Protein AF-A0AAI9GJV5-F1 (afdb_monomer_lite)

Secondary structure (DSSP, 8-state):
-PPPPHHHHHHHHHHHHHHHHHHHHHHHHHHHHHHTT-TTHHHHHHHHHHHHHHHHHHHHHHHHHHHHHHHHHHHS--

Sequence (78 aa):
MRELNSSELNEVSGAGFIADAGTALGRGIGAIIEAAGGKGGMEAGTSLGTGIGQVVEAGLGVLSSIVGGLFGSIFGRK

Foldseek 3Di:
DDDDDVVVVVLVVCLVVQLVVLLVQLQVQLVVCVVVVNPCSNVRSNVRSNVVSNVVSVVSVVVCCVCCVVCCVVVVPD

Radius of gyration: 17.86 Å; chains: 1; bounding box: 49×19×47 Å

Organism: Pluralibacter gergoviae (NCBI:txid61647)

pLDDT: mean 72.64, std 12.34, range [45.0, 85.81]

Structure (mmCIF, N/CA/C/O backbone):
data_AF-A0AAI9GJV5-F1
#
_entry.id   AF-A0AAI9GJV5-F1
#
loop_
_atom_site.group_PDB
_atom_site.id
_atom_site.type_symbol
_atom_site.label_atom_id
_atom_site.label_alt_id
_atom_site.label_comp_id
_atom_site.label_asym_id
_atom_site.label_entity_id
_atom_site.label_seq_id
_atom_site.pdbx_PDB_ins_code
_atom_site.Cartn_x
_atom_site.Cartn_y
_atom_site.Cartn_z
_atom_site.occupancy
_atom_site.B_iso_or_equiv
_atom_site.auth_seq_id
_atom_site.auth_comp_id
_atom_site.auth_asym_id
_atom_site.auth_atom_id
_atom_site.pdbx_PDB_model_num
ATOM 1 N N . MET A 1 1 ? -15.052 -6.170 29.326 1.00 45.00 1 MET A N 1
ATOM 2 C CA . MET A 1 1 ? -14.823 -5.949 27.883 1.00 45.00 1 MET A CA 1
ATOM 3 C C . MET A 1 1 ? -16.173 -6.113 27.211 1.00 45.00 1 MET A C 1
ATOM 5 O O . MET A 1 1 ? -16.826 -7.105 27.498 1.00 45.00 1 MET A O 1
ATOM 9 N N . ARG A 1 2 ? -16.658 -5.116 26.463 1.00 48.94 2 ARG A N 1
ATOM 10 C CA . ARG A 1 2 ? -17.916 -5.259 25.714 1.00 48.94 2 ARG A CA 1
ATOM 11 C C . ARG A 1 2 ? -17.606 -6.120 24.492 1.00 48.94 2 ARG A C 1
ATOM 13 O O . ARG A 1 2 ? -16.661 -5.806 23.778 1.00 48.94 2 ARG A O 1
ATOM 20 N N . GLU A 1 3 ? -18.330 -7.217 24.318 1.00 46.34 3 GLU A N 1
ATOM 21 C CA . GLU A 1 3 ? -18.214 -8.054 23.126 1.00 46.34 3 GLU A CA 1
ATOM 22 C C . GLU A 1 3 ? -18.675 -7.229 21.920 1.00 46.34 3 GLU A C 1
ATOM 24 O O . GLU A 1 3 ? -19.804 -6.740 21.890 1.00 46.34 3 GLU A O 1
ATOM 29 N N . LEU A 1 4 ? -17.758 -7.000 20.980 1.00 51.59 4 LEU A N 1
ATOM 30 C CA . LEU A 1 4 ? -18.038 -6.325 19.716 1.00 51.59 4 LEU A CA 1
ATOM 31 C C . LEU A 1 4 ? -18.931 -7.244 18.876 1.00 51.59 4 LEU A C 1
ATOM 33 O O . LEU A 1 4 ? -18.639 -8.434 18.729 1.00 51.59 4 LEU A O 1
ATOM 37 N N . ASN A 1 5 ? -20.022 -6.708 18.330 1.00 60.84 5 ASN A N 1
ATOM 38 C CA . ASN A 1 5 ? -20.875 -7.456 17.407 1.00 60.84 5 ASN A CA 1
ATOM 39 C C . ASN A 1 5 ? -20.050 -7.771 16.142 1.00 60.84 5 ASN A C 1
ATOM 41 O O . ASN A 1 5 ? -19.206 -6.965 15.753 1.00 60.84 5 ASN A O 1
ATOM 45 N N . SER A 1 6 ? -20.249 -8.925 15.497 1.00 55.34 6 SER A N 1
ATOM 46 C CA . SER A 1 6 ? -19.426 -9.393 14.365 1.00 55.34 6 SER A CA 1
ATOM 47 C C . SER A 1 6 ? -19.235 -8.351 13.252 1.00 55.34 6 SER A C 1
ATOM 49 O O . SER A 1 6 ? -18.220 -8.382 12.564 1.00 55.34 6 SER A O 1
ATOM 51 N N . SER A 1 7 ? -20.164 -7.403 13.107 1.00 54.38 7 SER A N 1
ATOM 52 C CA . SER A 1 7 ? -20.044 -6.258 12.198 1.00 54.38 7 SER A CA 1
ATOM 53 C C . SER A 1 7 ? -18.924 -5.278 12.572 1.00 54.38 7 SER A C 1
ATOM 55 O O . SER A 1 7 ? -18.158 -4.890 11.697 1.00 54.38 7 SER A O 1
ATOM 57 N N . GLU A 1 8 ? -18.778 -4.920 13.853 1.00 51.12 8 GLU A N 1
ATOM 58 C CA . GLU A 1 8 ? -17.726 -4.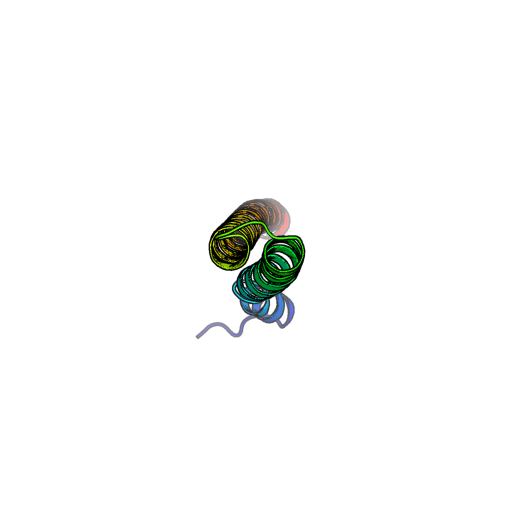002 14.324 1.00 51.12 8 GLU A CA 1
ATOM 59 C C . GLU A 1 8 ? -16.341 -4.660 14.226 1.00 51.12 8 GLU A C 1
ATOM 61 O O . GLU A 1 8 ? -15.361 -4.013 13.872 1.00 51.12 8 GLU A O 1
ATOM 66 N N . LEU A 1 9 ? -16.252 -5.976 14.462 1.00 55.53 9 LEU A N 1
ATOM 67 C CA . LEU A 1 9 ? -15.008 -6.727 14.254 1.00 55.53 9 LEU A CA 1
ATOM 68 C C . LEU A 1 9 ? -14.596 -6.783 12.781 1.00 55.53 9 LEU A C 1
ATOM 70 O O . LEU A 1 9 ? -13.408 -6.706 12.483 1.00 55.53 9 LEU A O 1
ATOM 74 N N . ASN A 1 10 ? -15.553 -6.906 11.860 1.00 53.62 10 ASN A N 1
ATOM 75 C CA . ASN A 1 10 ? -15.260 -6.971 10.428 1.00 53.62 10 ASN A CA 1
ATOM 76 C C . ASN A 1 10 ? -14.822 -5.605 9.872 1.00 53.62 10 ASN A C 1
ATOM 78 O O . ASN A 1 10 ? -13.973 -5.525 8.989 1.00 53.62 10 ASN A O 1
ATOM 82 N N . GLU A 1 11 ? -15.363 -4.525 10.434 1.00 55.41 11 GLU A N 1
ATOM 83 C CA . GLU A 1 11 ? -14.976 -3.153 10.111 1.00 55.41 11 GLU A CA 1
ATOM 84 C C . GLU A 1 11 ? -13.564 -2.819 10.620 1.00 55.41 11 GLU A C 1
ATOM 86 O O . GLU A 1 11 ? -12.747 -2.276 9.876 1.00 55.41 11 GLU A O 1
ATOM 91 N N . VAL A 1 12 ? -13.223 -3.248 11.841 1.00 53.44 12 VAL A N 1
ATOM 92 C CA . VAL A 1 12 ? -11.868 -3.100 12.402 1.00 53.44 12 VAL A CA 1
ATOM 93 C C . VAL A 1 12 ? -10.865 -4.045 11.723 1.00 53.44 12 VAL A C 1
ATOM 95 O O . VAL A 1 12 ? -9.707 -3.679 11.543 1.00 53.44 12 VAL A O 1
ATOM 98 N N . SER A 1 13 ? -11.295 -5.226 11.265 1.00 58.12 13 SER A N 1
ATOM 99 C CA . SER A 1 13 ? -10.452 -6.149 10.487 1.00 58.12 13 SER A CA 1
ATOM 100 C C . SER A 1 13 ? -10.097 -5.615 9.090 1.00 58.12 13 SER A C 1
ATOM 102 O O . SER A 1 13 ? -9.140 -6.101 8.486 1.00 58.12 13 SER A O 1
ATOM 104 N N . GLY A 1 14 ? -10.849 -4.645 8.559 1.00 57.91 14 GLY A N 1
ATOM 105 C CA . GLY A 1 14 ? -10.597 -4.034 7.250 1.00 57.91 14 GLY A CA 1
ATOM 106 C C . GLY A 1 14 ? -9.664 -2.817 7.285 1.00 57.91 14 GLY A C 1
ATOM 107 O O . GLY A 1 14 ? -9.082 -2.478 6.251 1.00 57.91 14 GLY A O 1
ATOM 108 N N . ALA A 1 15 ? -9.482 -2.193 8.455 1.00 59.34 15 ALA A N 1
ATOM 109 C CA . ALA A 1 15 ? -8.672 -0.988 8.678 1.00 59.34 15 ALA A CA 1
ATOM 110 C C . ALA A 1 15 ? -7.160 -1.288 8.765 1.00 59.34 15 ALA A C 1
ATOM 112 O O . ALA A 1 15 ? -6.478 -1.010 9.736 1.00 59.34 15 ALA A O 1
ATOM 113 N N . GLY A 1 16 ? -6.661 -1.980 7.763 1.00 64.19 16 GLY A N 1
ATOM 114 C CA . GLY A 1 16 ? -5.284 -2.451 7.611 1.00 64.19 16 GLY A CA 1
ATOM 115 C C . GLY A 1 16 ? -5.242 -3.319 6.362 1.00 64.19 16 GLY A C 1
ATOM 116 O O . GLY A 1 16 ? -4.385 -3.161 5.502 1.00 64.19 16 GLY A O 1
ATOM 117 N N . PHE A 1 1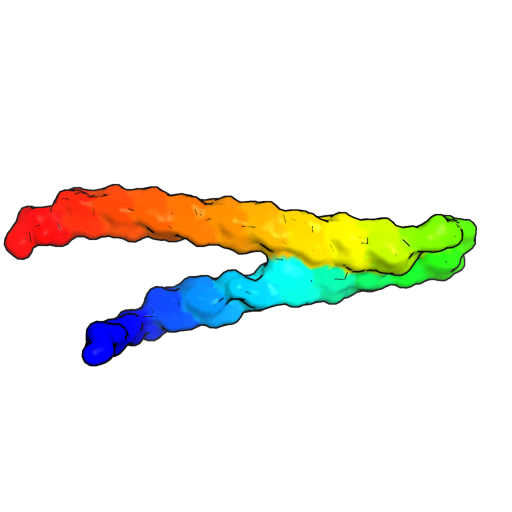7 ? -6.346 -4.058 6.193 1.00 73.69 17 PHE A N 1
ATOM 118 C CA . PHE A 1 17 ? -6.945 -4.515 4.944 1.00 73.69 17 PHE A CA 1
ATOM 119 C C . PHE A 1 17 ? -6.565 -3.671 3.720 1.00 73.69 17 PHE A C 1
ATOM 121 O O . PHE A 1 17 ? -5.890 -4.082 2.774 1.00 73.69 17 PHE A O 1
ATOM 128 N N . ILE A 1 18 ? -7.100 -2.452 3.752 1.00 77.94 18 ILE A N 1
ATOM 129 C CA . ILE A 1 18 ? -7.122 -1.526 2.623 1.00 77.94 18 ILE A CA 1
ATOM 130 C C . ILE A 1 18 ? -5.763 -0.852 2.432 1.00 77.94 18 ILE A C 1
ATOM 132 O O . ILE A 1 18 ? -5.319 -0.732 1.289 1.00 77.94 18 ILE A O 1
ATOM 136 N N . ALA A 1 19 ? -5.074 -0.460 3.508 1.00 79.00 19 ALA A N 1
ATOM 137 C CA . ALA A 1 19 ? -3.701 0.033 3.426 1.00 79.00 19 ALA A CA 1
ATOM 138 C C . ALA A 1 19 ? -2.736 -0.997 2.814 1.00 79.00 19 ALA A C 1
ATOM 140 O O . ALA A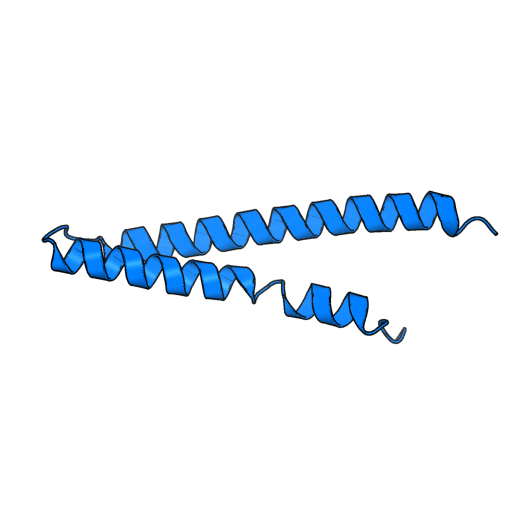 1 19 ? -1.946 -0.654 1.925 1.00 79.00 19 ALA A O 1
ATOM 141 N N . ASP A 1 20 ? -2.835 -2.262 3.220 1.00 81.88 20 ASP A N 1
ATOM 142 C CA . ASP A 1 20 ? -2.000 -3.342 2.693 1.00 81.88 20 ASP A CA 1
ATOM 143 C C . ASP A 1 20 ? -2.347 -3.661 1.236 1.00 81.88 20 ASP A C 1
ATOM 145 O O . ASP A 1 20 ? -1.452 -3.777 0.393 1.00 81.88 20 ASP A O 1
ATOM 149 N N . ALA A 1 21 ? -3.640 -3.720 0.901 1.00 79.81 21 ALA A N 1
ATOM 150 C CA . ALA A 1 21 ? -4.100 -3.904 -0.474 1.00 79.81 21 ALA A CA 1
ATOM 151 C C . ALA A 1 21 ? -3.657 -2.748 -1.389 1.00 79.81 21 ALA A C 1
ATOM 153 O O . ALA A 1 21 ? -3.187 -2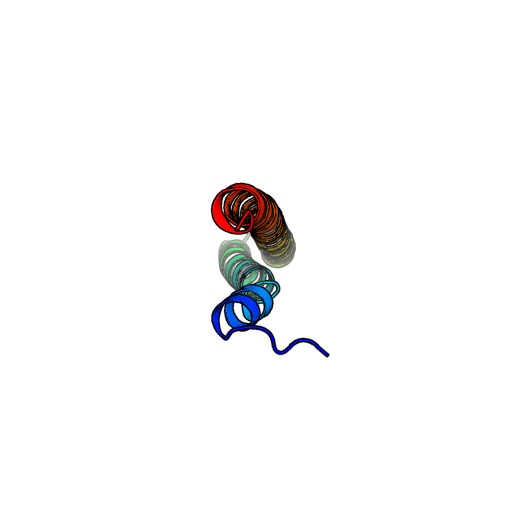.983 -2.504 1.00 79.81 21 ALA A O 1
ATOM 154 N N . GLY A 1 22 ? -3.747 -1.505 -0.910 1.00 82.50 22 GLY A N 1
ATOM 155 C CA . GLY A 1 22 ? -3.273 -0.312 -1.610 1.00 82.50 22 GLY A CA 1
ATOM 156 C C . GLY A 1 22 ? -1.763 -0.341 -1.832 1.00 82.50 22 GLY A C 1
ATOM 157 O O . GLY A 1 22 ? -1.296 -0.080 -2.939 1.00 82.50 22 GLY A O 1
ATOM 158 N N . THR A 1 23 ? -0.995 -0.749 -0.823 1.00 84.69 23 THR A N 1
ATOM 159 C CA . THR A 1 23 ? 0.465 -0.906 -0.917 1.00 84.69 23 THR A CA 1
ATOM 160 C C . THR A 1 23 ? 0.853 -2.006 -1.909 1.00 84.69 23 THR A C 1
ATOM 162 O O . THR A 1 23 ? 1.758 -1.813 -2.723 1.00 84.69 23 THR A O 1
ATOM 165 N N . ALA A 1 24 ? 0.157 -3.146 -1.896 1.00 84.44 24 ALA A N 1
ATOM 166 C CA . ALA A 1 24 ? 0.377 -4.238 -2.843 1.00 84.44 24 ALA A CA 1
ATOM 167 C C . ALA A 1 24 ? 0.044 -3.825 -4.288 1.00 84.44 24 ALA A C 1
ATOM 169 O O . ALA A 1 24 ? 0.826 -4.092 -5.205 1.00 84.44 24 ALA A O 1
ATOM 170 N N . LEU A 1 25 ? -1.071 -3.115 -4.487 1.00 84.88 25 LEU A N 1
ATOM 171 C CA . LEU A 1 25 ? -1.451 -2.538 -5.777 1.00 84.88 25 LEU A CA 1
ATOM 172 C C . LEU A 1 25 ? -0.406 -1.524 -6.263 1.00 84.88 25 LEU A C 1
ATOM 174 O O . LEU A 1 25 ? 0.049 -1.594 -7.404 1.00 84.88 25 LEU A O 1
ATOM 178 N N . GLY A 1 26 ? 0.012 -0.614 -5.384 1.00 84.50 26 GLY A N 1
ATOM 179 C CA . GLY A 1 26 ? 1.029 0.393 -5.660 1.00 84.50 26 GLY A CA 1
ATOM 180 C C . GLY A 1 26 ? 2.379 -0.211 -6.039 1.00 84.50 26 GLY A C 1
ATOM 181 O O . GLY A 1 26 ? 3.001 0.225 -7.008 1.00 84.50 26 GLY A O 1
ATOM 182 N N . ARG A 1 27 ? 2.798 -1.280 -5.351 1.00 85.81 27 ARG A N 1
ATOM 183 C CA . ARG A 1 27 ? 3.972 -2.081 -5.731 1.00 85.81 27 ARG A CA 1
ATOM 184 C C . ARG A 1 27 ? 3.835 -2.690 -7.119 1.00 85.81 27 ARG A C 1
ATOM 186 O O . ARG A 1 27 ? 4.785 -2.626 -7.892 1.00 85.81 27 ARG A O 1
ATOM 193 N N . GLY A 1 28 ? 2.675 -3.258 -7.444 1.00 85.00 28 GLY A N 1
ATOM 194 C CA . GLY A 1 28 ? 2.412 -3.836 -8.764 1.00 85.00 28 GLY A CA 1
ATOM 195 C C . GLY A 1 28 ? 2.512 -2.798 -9.883 1.00 85.00 28 GLY A C 1
ATOM 196 O O . GLY A 1 28 ? 3.212 -3.017 -10.870 1.00 85.00 28 GLY A O 1
ATOM 197 N N . ILE A 1 29 ? 1.881 -1.635 -9.699 1.00 84.94 29 ILE A N 1
ATOM 198 C CA . ILE A 1 29 ? 1.960 -0.513 -10.648 1.00 84.94 29 ILE A CA 1
ATOM 199 C C . ILE A 1 29 ? 3.406 -0.022 -10.771 1.00 84.94 29 ILE A C 1
ATOM 201 O O . ILE A 1 29 ? 3.913 0.170 -11.875 1.00 84.94 29 ILE A O 1
ATOM 205 N N . GLY A 1 30 ? 4.096 0.132 -9.644 1.00 83.25 30 GLY A N 1
ATOM 206 C CA . GLY A 1 30 ? 5.476 0.588 -9.618 1.00 83.25 30 GLY A CA 1
ATOM 207 C C . GLY A 1 30 ? 6.459 -0.370 -10.294 1.00 83.25 30 GLY A C 1
ATOM 208 O O . GLY A 1 30 ? 7.353 0.075 -11.012 1.00 83.25 30 GLY A O 1
ATOM 209 N N . ALA A 1 31 ? 6.250 -1.680 -10.145 1.00 85.38 31 ALA A N 1
ATOM 210 C CA . ALA A 1 31 ? 7.027 -2.706 -10.835 1.00 85.38 31 ALA A CA 1
ATOM 211 C C . ALA A 1 31 ? 6.829 -2.656 -12.360 1.00 85.38 31 ALA A C 1
ATOM 213 O O . ALA A 1 31 ? 7.789 -2.837 -13.106 1.00 85.38 31 ALA A O 1
ATOM 214 N N . ILE A 1 32 ? 5.614 -2.357 -12.838 1.00 84.38 32 ILE A N 1
ATOM 215 C CA . ILE A 1 32 ? 5.346 -2.159 -14.273 1.00 84.38 32 ILE A CA 1
ATOM 216 C C . ILE A 1 32 ? 6.074 -0.914 -14.793 1.00 84.38 32 ILE A C 1
ATOM 218 O O . ILE A 1 32 ? 6.659 -0.954 -15.872 1.00 84.38 32 ILE A O 1
ATOM 222 N N . ILE A 1 33 ? 6.075 0.182 -14.028 1.00 82.88 33 ILE A N 1
ATOM 223 C CA . ILE A 1 33 ? 6.764 1.425 -14.407 1.00 82.88 33 ILE A CA 1
ATOM 224 C C . ILE A 1 33 ? 8.282 1.210 -14.484 1.00 82.88 33 ILE A C 1
ATOM 226 O O . ILE A 1 33 ? 8.912 1.669 -15.438 1.00 82.88 33 ILE A O 1
ATOM 230 N N . GLU A 1 34 ? 8.867 0.469 -13.541 1.00 84.81 34 GLU A N 1
ATOM 231 C CA . GLU A 1 34 ? 10.283 0.089 -13.611 1.00 84.81 34 GLU A CA 1
ATOM 232 C C . GLU A 1 34 ? 10.586 -0.838 -14.786 1.00 84.81 34 GLU A C 1
ATOM 234 O O . GLU A 1 34 ? 11.567 -0.615 -15.498 1.00 84.81 34 GLU A O 1
ATOM 239 N N . ALA A 1 35 ? 9.721 -1.820 -15.052 1.00 80.81 35 ALA A N 1
ATOM 240 C CA . ALA A 1 35 ? 9.845 -2.690 -16.220 1.00 80.81 35 ALA A CA 1
ATOM 241 C C . ALA A 1 35 ? 9.727 -1.915 -17.548 1.00 80.81 35 ALA A C 1
ATOM 243 O O . ALA A 1 35 ? 10.348 -2.294 -18.539 1.00 80.81 35 ALA A O 1
ATOM 244 N N . ALA A 1 36 ? 8.985 -0.803 -17.563 1.00 81.75 36 ALA A N 1
ATOM 245 C CA . ALA A 1 36 ? 8.871 0.113 -18.697 1.00 81.75 36 ALA A CA 1
ATOM 246 C C . ALA A 1 36 ? 10.047 1.109 -18.818 1.00 81.75 36 ALA A C 1
ATOM 248 O O . ALA A 1 36 ? 10.053 1.944 -19.723 1.00 81.75 36 ALA A O 1
ATOM 249 N N . GLY A 1 37 ? 11.050 1.035 -17.933 1.00 80.31 37 GLY A N 1
ATOM 250 C CA . GLY A 1 37 ? 12.249 1.881 -17.957 1.00 80.31 37 GLY A CA 1
ATOM 251 C C . GLY A 1 37 ? 12.172 3.145 -17.090 1.00 80.31 37 GLY A C 1
ATOM 252 O O . GLY A 1 37 ? 13.114 3.941 -17.084 1.00 80.31 37 GLY A O 1
ATOM 253 N N . GLY A 1 38 ? 11.089 3.338 -16.333 1.00 78.44 38 GLY A N 1
ATOM 254 C CA . GLY A 1 38 ? 10.951 4.426 -15.367 1.00 78.44 38 GLY A CA 1
ATOM 255 C C . GLY A 1 38 ? 11.694 4.121 -14.066 1.00 78.44 38 GLY A C 1
ATOM 256 O O . GLY A 1 38 ? 11.241 3.313 -13.260 1.00 78.44 38 GLY A O 1
ATOM 257 N N . LYS A 1 39 ? 12.835 4.777 -13.826 1.00 82.50 39 LYS A N 1
ATOM 258 C CA . LYS A 1 39 ? 13.593 4.622 -12.571 1.00 82.50 39 LYS A CA 1
ATOM 259 C C . LYS A 1 39 ? 12.800 5.156 -11.374 1.00 82.50 39 LYS A C 1
ATOM 261 O O . LYS A 1 39 ? 12.270 6.261 -11.439 1.00 82.50 39 LYS A O 1
ATOM 266 N N . GLY A 1 40 ? 12.767 4.389 -10.283 1.00 83.06 40 GLY A N 1
ATOM 267 C CA . GLY A 1 40 ? 12.052 4.756 -9.055 1.00 83.06 40 GLY A CA 1
ATOM 268 C C . GLY A 1 40 ? 10.545 4.496 -9.109 1.00 83.06 40 GLY A C 1
ATOM 269 O O . GLY A 1 40 ? 9.821 4.909 -8.205 1.00 83.06 40 GLY A O 1
ATOM 270 N N . GLY A 1 41 ? 10.058 3.809 -10.150 1.00 80.69 41 GLY A N 1
ATOM 271 C CA . GLY A 1 41 ? 8.653 3.438 -10.285 1.00 80.69 41 GLY A CA 1
ATOM 272 C C . GLY A 1 41 ? 8.153 2.600 -9.112 1.00 80.69 41 GLY A C 1
ATOM 273 O O . GLY A 1 41 ? 7.051 2.851 -8.629 1.00 80.69 41 GLY A O 1
ATOM 274 N N . MET A 1 42 ? 8.958 1.666 -8.595 1.00 83.12 42 MET A N 1
ATOM 275 C CA . MET A 1 42 ? 8.551 0.801 -7.486 1.00 83.12 42 MET A CA 1
ATOM 276 C C . MET A 1 42 ? 8.401 1.585 -6.180 1.00 83.12 42 MET A C 1
ATOM 278 O O . MET A 1 42 ? 7.421 1.401 -5.459 1.00 83.12 42 MET A O 1
ATOM 282 N N . GLU A 1 43 ? 9.329 2.498 -5.899 1.00 84.25 43 GLU A N 1
ATOM 283 C CA . GLU A 1 43 ? 9.309 3.355 -4.709 1.00 84.25 43 GLU A CA 1
ATOM 284 C C . GLU A 1 43 ? 8.144 4.351 -4.759 1.00 84.25 43 GLU A C 1
ATOM 286 O O . GLU A 1 43 ? 7.354 4.443 -3.815 1.00 84.25 43 GLU A O 1
ATOM 291 N N . ALA A 1 44 ? 7.974 5.023 -5.903 1.00 81.19 44 ALA A N 1
ATOM 292 C CA . ALA A 1 44 ? 6.867 5.941 -6.138 1.00 81.19 44 ALA A CA 1
ATOM 293 C C . ALA A 1 44 ? 5.517 5.217 -6.069 1.00 81.19 44 ALA A C 1
ATOM 295 O O . ALA A 1 44 ? 4.616 5.673 -5.375 1.00 81.19 44 ALA A O 1
ATOM 296 N N . GLY A 1 45 ? 5.389 4.064 -6.728 1.00 84.31 45 GLY A N 1
ATOM 297 C CA . GLY A 1 45 ? 4.173 3.255 -6.725 1.00 84.31 45 GLY A CA 1
ATOM 298 C C . GLY A 1 45 ? 3.818 2.737 -5.335 1.00 84.31 45 GLY A C 1
ATOM 299 O O . GLY A 1 45 ? 2.663 2.831 -4.932 1.00 84.31 45 GLY A O 1
ATOM 300 N N . THR A 1 46 ? 4.802 2.265 -4.564 1.00 85.25 46 THR A N 1
ATOM 301 C CA . THR A 1 46 ? 4.593 1.825 -3.174 1.00 85.25 46 THR A CA 1
ATOM 302 C C . THR A 1 46 ? 4.101 2.983 -2.309 1.00 85.25 46 THR A C 1
ATOM 304 O O . THR A 1 46 ? 3.069 2.852 -1.661 1.00 85.25 46 THR A O 1
ATOM 307 N N . SER A 1 47 ? 4.782 4.134 -2.353 1.00 83.56 47 SER A N 1
ATOM 308 C CA . SER A 1 47 ? 4.402 5.331 -1.588 1.00 83.56 47 SER A CA 1
ATOM 309 C C . SER A 1 47 ? 2.991 5.820 -1.941 1.00 83.56 47 SER A C 1
ATOM 311 O O . SER A 1 47 ? 2.185 6.122 -1.061 1.00 83.56 47 SER A O 1
ATOM 313 N N . LEU A 1 48 ? 2.653 5.815 -3.233 1.00 84.38 48 LEU A N 1
ATOM 314 C CA . LEU A 1 48 ? 1.343 6.220 -3.741 1.00 84.38 48 LEU A CA 1
ATOM 315 C C . LEU A 1 48 ? 0.248 5.228 -3.311 1.00 84.38 48 LEU A C 1
ATOM 317 O O . LEU A 1 48 ? -0.809 5.640 -2.838 1.00 84.38 48 LEU A O 1
ATOM 321 N N . GLY A 1 49 ? 0.519 3.925 -3.398 1.00 83.44 49 GLY A N 1
ATOM 322 C CA . GLY A 1 49 ? -0.383 2.867 -2.946 1.00 83.44 49 GLY A CA 1
ATOM 323 C C . GLY A 1 49 ? -0.653 2.897 -1.441 1.00 83.44 49 GLY A C 1
ATOM 324 O O . GLY A 1 49 ? -1.808 2.809 -1.023 1.00 83.44 49 GLY A O 1
ATOM 325 N N . THR A 1 50 ? 0.391 3.088 -0.631 1.00 85.62 50 THR A N 1
ATOM 326 C CA . THR A 1 50 ? 0.262 3.259 0.822 1.00 85.62 50 THR A CA 1
ATOM 327 C C . THR A 1 50 ? -0.530 4.521 1.155 1.00 85.62 50 THR A C 1
ATOM 329 O O . THR A 1 50 ? -1.456 4.461 1.960 1.00 85.62 50 THR A O 1
ATOM 332 N N . GLY A 1 51 ? -0.235 5.645 0.494 1.00 82.88 51 GLY A N 1
ATOM 333 C CA . GLY A 1 51 ? -0.953 6.902 0.703 1.00 82.88 51 GLY A CA 1
ATOM 334 C C . GLY A 1 51 ? -2.442 6.803 0.360 1.00 82.88 51 GLY A C 1
ATOM 335 O O . GLY A 1 51 ? -3.282 7.221 1.154 1.00 82.88 51 GLY A O 1
ATOM 336 N N . ILE A 1 52 ? -2.792 6.197 -0.783 1.00 81.44 52 ILE A N 1
ATOM 337 C CA . ILE A 1 52 ? -4.196 5.955 -1.156 1.00 81.44 52 ILE A CA 1
ATOM 338 C C . ILE A 1 52 ? -4.873 5.054 -0.126 1.00 81.44 52 ILE A C 1
ATOM 340 O O . ILE A 1 52 ? -5.970 5.372 0.331 1.00 81.44 52 ILE A O 1
ATOM 344 N N . GLY A 1 53 ? -4.223 3.955 0.256 1.00 80.38 53 GLY A N 1
ATOM 345 C CA . GLY A 1 53 ? -4.762 3.022 1.237 1.00 80.38 53 GLY A CA 1
ATOM 346 C C . GLY A 1 53 ? -5.074 3.703 2.572 1.00 80.38 53 GLY A C 1
ATOM 347 O O . GLY A 1 53 ? -6.194 3.596 3.061 1.00 80.38 53 GLY A O 1
ATOM 348 N N . GLN A 1 54 ? -4.141 4.507 3.088 1.00 83.25 54 GLN A N 1
ATOM 349 C CA . GLN A 1 54 ? -4.324 5.283 4.319 1.00 83.25 54 GLN A CA 1
ATOM 350 C C . GLN A 1 54 ? -5.444 6.327 4.218 1.00 83.25 54 GLN A C 1
ATOM 352 O O . GLN A 1 54 ? -6.208 6.498 5.166 1.00 83.25 54 GLN A O 1
ATOM 357 N N . VAL A 1 55 ? -5.572 7.027 3.084 1.00 80.88 55 VAL A N 1
ATOM 358 C CA . VAL A 1 55 ? -6.633 8.033 2.884 1.00 80.88 55 VAL A CA 1
ATOM 359 C C . VAL A 1 55 ? -8.010 7.381 2.821 1.00 80.88 55 VAL A C 1
ATOM 361 O O . VAL A 1 55 ? -8.952 7.881 3.436 1.00 80.88 55 VAL A O 1
ATOM 364 N N . VAL A 1 56 ? -8.140 6.270 2.095 1.00 80.75 56 VAL A N 1
ATOM 365 C CA . VAL A 1 56 ? -9.404 5.526 2.010 1.00 80.75 56 VAL A CA 1
ATOM 366 C C . VAL A 1 56 ? -9.784 4.982 3.383 1.00 80.75 56 VAL A C 1
ATOM 368 O O . VAL A 1 56 ? -10.934 5.100 3.794 1.00 80.75 56 VAL A O 1
ATOM 371 N N . GLU A 1 57 ? -8.817 4.453 4.121 1.00 78.88 57 GLU A N 1
ATOM 372 C CA . GLU A 1 57 ? -9.024 3.913 5.459 1.00 78.88 57 GLU A CA 1
ATOM 373 C C . GLU A 1 57 ? -9.428 4.990 6.476 1.00 78.88 57 GLU A C 1
ATOM 375 O O . GLU A 1 57 ? -10.417 4.827 7.192 1.00 78.88 57 GLU A O 1
ATOM 380 N N . ALA A 1 58 ? -8.752 6.141 6.470 1.00 79.62 58 ALA A N 1
ATOM 381 C CA . ALA A 1 58 ? -9.139 7.294 7.280 1.00 79.62 58 ALA A CA 1
ATOM 382 C C . ALA A 1 58 ? -10.537 7.811 6.900 1.00 79.62 58 ALA A C 1
ATOM 384 O O . ALA A 1 58 ? -11.341 8.135 7.776 1.00 79.62 58 ALA A O 1
ATOM 385 N N . GLY A 1 59 ? -10.854 7.849 5.602 1.00 78.12 59 GLY A N 1
ATOM 386 C CA . GLY A 1 59 ? -12.165 8.245 5.095 1.00 78.12 59 GLY A CA 1
ATOM 387 C C . GLY A 1 59 ? -13.278 7.316 5.573 1.00 78.12 59 GLY A C 1
ATOM 388 O O . GLY A 1 59 ? -14.302 7.794 6.056 1.00 78.12 59 GLY A O 1
ATOM 389 N N . LEU A 1 60 ? -13.064 6.001 5.503 1.00 74.50 60 LEU A N 1
ATOM 390 C CA . LEU A 1 60 ? -14.008 4.998 5.997 1.00 74.50 60 LEU A CA 1
ATOM 391 C C . LEU A 1 60 ? -14.154 5.052 7.520 1.00 74.50 60 LEU A C 1
ATOM 393 O O . LEU A 1 60 ? -15.277 5.000 8.008 1.00 74.50 60 LEU A O 1
ATOM 397 N N . GLY A 1 61 ? -13.064 5.242 8.268 1.00 73.00 61 GLY A N 1
ATOM 398 C CA . GLY A 1 61 ? -13.114 5.395 9.724 1.00 73.00 61 GLY A CA 1
ATOM 399 C C . GLY A 1 61 ? -13.899 6.635 10.167 1.00 73.00 61 GLY A C 1
ATOM 400 O O . GLY A 1 61 ? -14.705 6.570 11.099 1.00 73.00 61 GLY A O 1
ATOM 401 N N . VAL A 1 62 ? -13.734 7.760 9.463 1.00 75.94 62 VAL A N 1
ATOM 402 C CA . VAL A 1 62 ? -14.521 8.982 9.698 1.00 75.94 62 VAL A CA 1
ATOM 403 C C . VAL A 1 62 ? -15.983 8.771 9.311 1.00 75.94 62 VAL A C 1
ATOM 405 O O . VAL A 1 62 ? -16.871 9.130 10.084 1.00 75.94 62 VAL A O 1
ATOM 408 N N . LEU A 1 63 ? -16.254 8.159 8.154 1.00 71.06 63 LEU A N 1
ATOM 409 C CA . LEU A 1 63 ? -17.618 7.887 7.701 1.00 71.06 63 LEU A CA 1
ATOM 410 C C . LEU A 1 63 ? -18.347 6.951 8.673 1.00 71.06 63 LEU A C 1
ATOM 412 O O . LEU A 1 63 ? -19.481 7.229 9.048 1.00 71.06 63 LEU A O 1
ATOM 416 N N . SER A 1 64 ? -17.677 5.895 9.128 1.00 69.44 64 SER A N 1
ATOM 417 C CA . SER A 1 64 ? -18.180 4.958 10.131 1.00 69.44 64 SER A CA 1
ATOM 418 C C . SER A 1 64 ? -18.453 5.645 11.465 1.00 69.44 64 SER A C 1
ATOM 420 O O . SER A 1 64 ? -19.527 5.485 12.036 1.00 69.44 64 SER A O 1
ATOM 422 N N . SER A 1 65 ? -17.550 6.515 11.923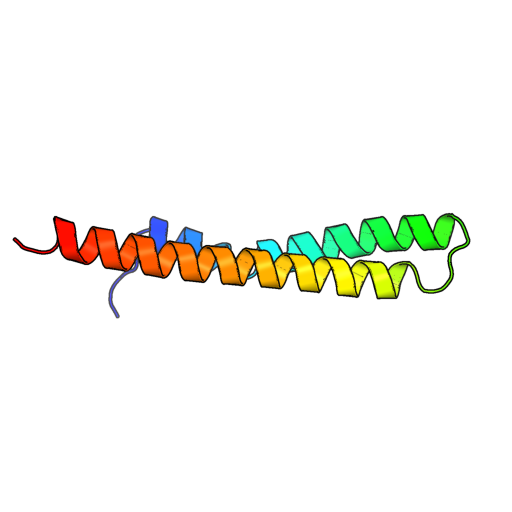 1.00 69.19 65 SER A N 1
ATOM 423 C CA . SER A 1 65 ? -17.746 7.282 13.160 1.00 69.19 65 SER A CA 1
ATOM 424 C C . SER A 1 65 ? -18.938 8.243 13.065 1.00 69.19 65 SER A C 1
ATOM 426 O O . SER A 1 65 ? -19.701 8.389 14.021 1.00 69.19 65 SER A O 1
ATOM 428 N N . ILE A 1 66 ? -19.136 8.879 11.905 1.00 73.94 66 ILE A N 1
ATOM 429 C CA . ILE A 1 66 ? -20.271 9.777 11.649 1.00 73.94 66 ILE A CA 1
ATOM 430 C C . ILE A 1 66 ? -21.574 8.983 11.551 1.00 73.94 66 ILE A C 1
ATOM 432 O O . ILE A 1 66 ? -22.561 9.355 12.184 1.00 73.94 66 ILE A O 1
ATOM 436 N N . VAL A 1 67 ? -21.591 7.892 10.784 1.00 70.88 67 VAL A N 1
ATOM 437 C CA . VAL A 1 67 ? -22.777 7.047 10.608 1.00 70.88 67 VAL A CA 1
ATOM 438 C C . VAL A 1 67 ? -23.129 6.366 11.924 1.00 70.88 67 VAL A C 1
ATOM 440 O O . VAL A 1 67 ? -24.270 6.472 12.346 1.00 70.88 67 VAL A O 1
ATOM 443 N N . GLY A 1 68 ? -22.175 5.762 12.627 1.00 67.38 68 GLY A N 1
ATOM 444 C CA . GLY A 1 68 ? -22.374 5.139 13.935 1.00 67.38 68 GLY A CA 1
ATOM 445 C C . GLY A 1 68 ? -22.821 6.135 15.006 1.00 67.38 68 GLY A C 1
ATOM 446 O O . GLY A 1 68 ? -23.748 5.848 15.763 1.00 67.38 68 GLY A O 1
ATOM 447 N N . GLY A 1 69 ? -22.246 7.341 15.030 1.00 70.81 69 GLY A N 1
ATOM 448 C CA . GLY A 1 69 ? -22.664 8.413 15.937 1.00 70.81 69 GLY A CA 1
ATOM 449 C C . GLY A 1 69 ? -24.073 8.936 15.641 1.00 70.81 69 GLY A C 1
ATOM 450 O O . GLY A 1 69 ? -24.870 9.135 16.559 1.00 70.81 69 G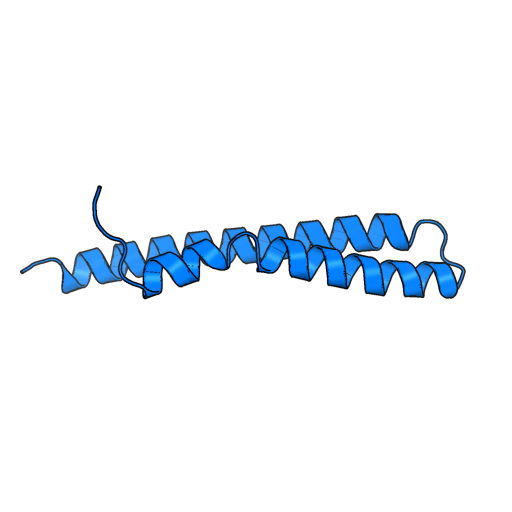LY A O 1
ATOM 451 N N . LEU A 1 70 ? -24.415 9.110 14.363 1.00 66.50 70 LEU A N 1
ATOM 452 C CA . LEU A 1 70 ? -25.725 9.589 13.925 1.00 66.50 70 LEU A CA 1
ATOM 453 C C . LEU A 1 70 ? -26.815 8.521 14.096 1.00 66.50 70 LEU A C 1
ATOM 455 O O . LEU A 1 70 ? -27.869 8.812 14.659 1.00 66.50 70 LEU A O 1
ATOM 459 N N . PHE A 1 71 ? -26.563 7.276 13.681 1.00 64.69 71 PHE A N 1
ATOM 460 C CA . PHE A 1 71 ? -27.488 6.156 13.881 1.00 64.69 71 PHE A CA 1
ATOM 461 C C . PHE A 1 71 ? -27.657 5.841 15.366 1.00 64.69 71 PHE A C 1
ATOM 463 O O . PHE A 1 71 ? -28.782 5.661 15.822 1.00 64.69 71 PHE A O 1
ATOM 470 N N . GLY A 1 72 ? -26.570 5.842 16.142 1.00 63.19 72 GLY A N 1
ATOM 471 C CA . GLY A 1 72 ? -26.616 5.644 17.589 1.00 63.19 72 GLY A CA 1
ATOM 472 C C . GLY A 1 72 ? -27.396 6.745 18.310 1.00 63.19 72 GLY A C 1
ATOM 473 O O . GLY A 1 72 ? -28.164 6.453 19.222 1.00 63.19 72 GLY A O 1
ATOM 474 N N . SER A 1 73 ? -27.278 8.001 17.872 1.00 63.75 73 SER A N 1
ATOM 475 C CA . SER A 1 73 ? -28.035 9.122 18.444 1.00 63.75 73 SER A CA 1
ATOM 476 C C . SER A 1 73 ? -29.526 9.096 18.074 1.00 63.75 73 SER A C 1
ATOM 478 O O . SER A 1 73 ? -30.370 9.417 18.912 1.00 63.75 73 SER A O 1
ATOM 480 N N . ILE A 1 74 ? -29.862 8.683 16.846 1.00 62.91 74 ILE A N 1
ATOM 481 C CA . ILE A 1 74 ? -31.247 8.642 16.348 1.00 62.91 74 ILE A CA 1
ATOM 482 C C . ILE A 1 74 ? -32.000 7.394 16.838 1.00 62.91 74 ILE A C 1
ATOM 484 O O . ILE A 1 74 ? -33.163 7.504 17.220 1.00 62.91 74 ILE A O 1
ATOM 488 N N . PHE A 1 75 ? -31.362 6.219 16.866 1.00 63.38 75 PHE A N 1
ATOM 489 C CA . PHE A 1 75 ? -31.998 4.955 17.270 1.00 63.38 75 PHE A CA 1
ATOM 490 C C . PHE A 1 75 ? -31.749 4.557 18.732 1.00 63.38 75 PHE A C 1
ATOM 492 O O . PHE A 1 75 ? -32.557 3.825 19.296 1.00 63.38 75 PHE A O 1
ATOM 499 N N . GLY A 1 76 ? -30.675 5.033 19.369 1.00 56.91 76 GLY A N 1
ATOM 500 C CA . GLY A 1 76 ? -30.321 4.684 20.754 1.00 56.91 76 GLY A CA 1
ATOM 501 C C . GLY A 1 76 ? -31.095 5.451 21.829 1.00 56.91 76 GLY A C 1
ATOM 502 O O . GLY A 1 76 ? -30.866 5.243 23.018 1.00 56.91 76 GLY A O 1
ATOM 503 N N . ARG A 1 77 ? -32.012 6.343 21.439 1.00 52.38 77 ARG A N 1
ATOM 504 C CA . ARG A 1 77 ? -32.889 7.077 22.357 1.00 52.38 77 ARG A CA 1
ATOM 505 C C . ARG A 1 77 ? -34.207 6.317 22.550 1.00 52.38 77 ARG A C 1
ATOM 507 O O . ARG A 1 77 ? -35.260 6.770 22.105 1.00 52.38 77 ARG A O 1
ATOM 514 N N . LYS A 1 78 ? -34.140 5.153 23.195 1.00 46.12 78 LYS A N 1
ATOM 515 C CA . LYS A 1 78 ? -35.294 4.486 23.811 1.00 46.12 78 LYS A CA 1
ATOM 516 C C . LYS A 1 78 ? -34.881 3.774 25.086 1.00 46.12 78 LYS A C 1
ATOM 518 O O . LYS A 1 78 ? -33.869 3.047 25.035 1.00 46.12 78 LYS A O 1
#